Protein AF-A0A4P6V174-F1 (afdb_monomer)

Mean predicted aligned error: 9.4 Å

Solvent-accessible surface area (backbone atoms only — not comparable to full-atom values): 5781 Å² total; per-residue (Å²): 141,86,88,84,87,86,75,90,71,54,66,68,60,54,51,50,49,43,49,54,12,54,78,69,76,42,53,51,68,57,45,51,50,50,51,51,54,61,68,67,51,76,51,71,65,55,51,51,51,53,51,49,54,53,51,57,78,69,60,67,78,94,69,54,72,67,57,49,50,52,54,51,53,52,52,51,50,56,49,53,53,50,51,49,53,52,53,54,54,68,60,69,76,74,124

Radius of gyration: 27.19 Å; Cα contacts (8 Å, |Δi|>4): 17; chains: 1; bounding box: 50×49×56 Å

pLDDT: mean 91.28, std 8.99, range [50.56, 98.25]

Foldseek 3Di:
DDDDDDPDDDPVNVVVLCVVQVVVVHHSVVSVVVVVVVVPDDDPVVVVVVVVVVCVVVDDPDDDPVRVVVVVVVVVVVVVVVVVVVVVVVVVVPD

Secondary structure (DSSP, 8-state):
-------S--HHHHHHHHHHHHHTT--HHHHHHHHHHHHTSPPHHHHHHHHHHHHHHT-PPP--HHHHHHHHHHHHHHHHHHHHHHHHHHHHTT-

Structure (mmCIF, N/CA/C/O backbone):
data_AF-A0A4P6V174-F1
#
_entry.id   AF-A0A4P6V174-F1
#
loop_
_atom_site.group_PDB
_atom_site.id
_atom_site.type_symbol
_atom_site.label_atom_id
_atom_site.label_alt_id
_atom_site.label_comp_id
_atom_site.label_asym_id
_atom_site.label_entity_id
_atom_site.label_seq_id
_atom_site.pdbx_PDB_ins_code
_atom_site.Cartn_x
_atom_site.Cartn_y
_atom_site.Cartn_z
_atom_site.occupancy
_atom_site.B_iso_or_equiv
_atom_site.auth_seq_id
_atom_site.auth_comp_id
_atom_site.auth_asym_id
_atom_site.auth_atom_id
_atom_site.pdbx_PDB_model_num
ATOM 1 N N . MET A 1 1 ? -3.525 14.683 -2.820 1.00 66.19 1 MET A N 1
ATOM 2 C CA . MET A 1 1 ? -4.203 14.789 -1.510 1.00 66.19 1 MET A CA 1
ATOM 3 C C . MET A 1 1 ? -5.685 14.596 -1.761 1.00 66.19 1 MET A C 1
ATOM 5 O O . MET A 1 1 ? -6.243 15.361 -2.534 1.00 66.19 1 MET A O 1
ATOM 9 N N . GLY A 1 2 ? -6.277 13.537 -1.214 1.00 90.12 2 GLY A N 1
ATOM 10 C CA . GLY A 1 2 ? -7.714 13.272 -1.302 1.00 90.12 2 GLY A CA 1
ATOM 11 C C . GLY A 1 2 ? -8.294 13.179 0.105 1.00 90.12 2 GLY A C 1
ATOM 12 O O . GLY A 1 2 ? -7.588 12.766 1.021 1.00 90.12 2 GLY A O 1
ATOM 13 N N . GLN A 1 3 ? -9.550 13.580 0.277 1.00 94.00 3 GLN A N 1
ATOM 14 C CA . GLN A 1 3 ? -10.260 13.507 1.552 1.00 94.00 3 GLN A CA 1
ATOM 15 C C . GLN A 1 3 ? -11.553 12.718 1.360 1.00 94.00 3 GLN A C 1
ATOM 17 O O . GLN A 1 3 ? -12.254 12.902 0.367 1.00 94.00 3 GLN A O 1
ATOM 22 N N . ILE A 1 4 ? -11.867 11.851 2.323 1.00 93.94 4 ILE A N 1
ATOM 23 C CA . ILE A 1 4 ? -13.106 11.073 2.362 1.00 93.94 4 ILE A CA 1
ATOM 24 C C . ILE A 1 4 ? -13.829 11.417 3.664 1.00 93.94 4 ILE A C 1
ATOM 26 O O . ILE A 1 4 ? -13.230 11.366 4.737 1.00 93.94 4 ILE A O 1
ATOM 30 N N . LEU A 1 5 ? -15.115 11.762 3.570 1.00 95.56 5 LEU A N 1
ATOM 31 C CA . LEU A 1 5 ? -16.001 11.920 4.721 1.00 95.56 5 LEU A CA 1
ATOM 32 C C . LEU A 1 5 ? -16.924 10.702 4.800 1.00 95.56 5 LEU A C 1
ATOM 34 O O . LEU A 1 5 ? -17.781 10.519 3.937 1.00 95.56 5 LEU A O 1
ATOM 38 N N . ILE A 1 6 ? -16.765 9.888 5.843 1.00 93.88 6 ILE A N 1
ATOM 39 C CA . ILE A 1 6 ? -17.641 8.742 6.106 1.00 93.88 6 ILE A CA 1
ATOM 40 C C . ILE A 1 6 ? -18.667 9.173 7.156 1.00 93.88 6 ILE A C 1
ATOM 42 O O . ILE A 1 6 ? -18.300 9.530 8.272 1.00 93.88 6 ILE A O 1
ATOM 46 N N . ARG A 1 7 ? -19.949 9.196 6.778 1.00 96.31 7 ARG A N 1
ATOM 47 C CA . ARG A 1 7 ? -21.065 9.600 7.651 1.00 96.31 7 ARG A CA 1
ATOM 48 C C . ARG A 1 7 ? -21.831 8.376 8.138 1.00 96.31 7 ARG A C 1
ATOM 50 O O . ARG A 1 7 ? -21.807 7.347 7.471 1.00 96.31 7 ARG A O 1
ATOM 57 N N . ASN A 1 8 ? -22.554 8.533 9.248 1.00 96.31 8 ASN A N 1
ATOM 58 C CA . ASN A 1 8 ? -23.431 7.506 9.820 1.00 96.31 8 ASN A CA 1
ATOM 59 C C . ASN A 1 8 ? -22.703 6.178 10.102 1.00 96.31 8 ASN A C 1
ATOM 61 O O . ASN A 1 8 ? -23.233 5.105 9.827 1.00 96.31 8 ASN A O 1
ATOM 65 N N . ILE A 1 9 ? -21.470 6.253 10.613 1.00 95.31 9 ILE A N 1
ATOM 66 C CA . ILE A 1 9 ? -20.803 5.083 11.186 1.00 95.31 9 ILE A CA 1
ATOM 67 C C . ILE A 1 9 ? -21.471 4.763 12.521 1.00 95.31 9 ILE A C 1
ATOM 69 O O . ILE A 1 9 ? -21.701 5.664 13.323 1.00 95.31 9 ILE A O 1
ATOM 73 N N . ASP A 1 10 ? -21.744 3.482 12.739 1.00 98.25 10 ASP A N 1
ATOM 74 C CA . ASP A 1 10 ? -22.196 2.972 14.026 1.00 98.25 10 ASP A CA 1
ATOM 75 C C . ASP A 1 10 ? -21.164 3.282 15.127 1.00 98.25 10 ASP A C 1
ATOM 77 O O . ASP A 1 10 ? -19.954 3.092 14.938 1.00 98.25 10 ASP A O 1
ATOM 81 N N . ASP A 1 11 ? -21.637 3.761 16.276 1.00 97.50 11 ASP A N 1
ATOM 82 C CA . ASP A 1 11 ? -20.784 4.164 17.394 1.00 97.50 11 ASP A CA 1
ATOM 83 C C . ASP A 1 11 ? -19.906 3.012 17.903 1.00 97.50 11 ASP A C 1
ATOM 85 O O . ASP A 1 11 ? -18.746 3.233 18.268 1.00 97.50 11 ASP A O 1
ATOM 89 N N . GLU A 1 12 ? -20.404 1.773 17.869 1.00 98.19 12 GLU A N 1
ATOM 90 C CA . GLU A 1 12 ? -19.638 0.589 18.252 1.00 98.19 12 GLU A CA 1
ATOM 91 C C . GLU A 1 12 ? -18.473 0.359 17.280 1.00 98.19 12 GLU A C 1
ATOM 93 O O . GLU A 1 12 ? -17.337 0.100 17.692 1.00 98.19 12 GLU A O 1
ATOM 98 N N . VAL A 1 13 ? -18.719 0.515 15.977 1.00 97.50 13 VAL A N 1
ATOM 99 C CA . VAL A 1 13 ? -17.679 0.391 14.946 1.00 9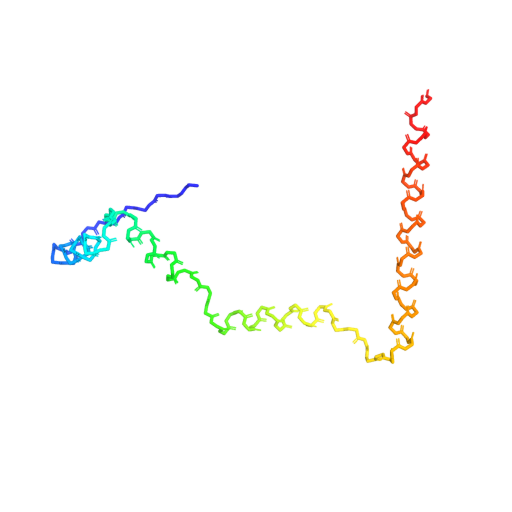7.50 13 VAL A CA 1
ATOM 100 C C . VAL A 1 13 ? -16.618 1.473 15.133 1.00 97.50 13 VAL A C 1
ATOM 102 O O . VAL A 1 13 ? -15.419 1.172 15.118 1.00 97.50 13 VAL A O 1
ATOM 105 N N . HIS A 1 14 ? -17.033 2.720 15.368 1.00 97.25 14 HIS A N 1
ATOM 106 C CA . HIS A 1 14 ? -16.109 3.820 15.634 1.00 97.25 14 HIS A CA 1
ATOM 107 C C . HIS A 1 14 ? -15.258 3.563 16.887 1.00 97.25 14 HIS A C 1
ATOM 109 O O . HIS A 1 14 ? -14.032 3.717 16.851 1.00 97.25 14 HIS A O 1
ATOM 115 N N . ALA A 1 15 ? -15.881 3.107 17.977 1.00 98.00 15 ALA A N 1
ATOM 116 C CA . ALA A 1 15 ? -15.195 2.784 19.223 1.00 98.00 15 ALA A CA 1
ATOM 117 C C . ALA A 1 15 ? -14.163 1.663 19.036 1.00 98.00 15 ALA A C 1
ATOM 119 O O . ALA A 1 15 ? -13.020 1.784 19.489 1.00 98.00 15 ALA A O 1
ATOM 120 N N . ARG A 1 16 ? -14.522 0.601 18.304 1.00 98.06 16 ARG A N 1
ATOM 121 C CA . ARG A 1 16 ? -13.616 -0.514 17.997 1.00 98.06 16 ARG A CA 1
ATOM 122 C C . ARG A 1 16 ? -12.418 -0.069 17.164 1.00 98.06 16 ARG A C 1
ATOM 124 O O . ARG A 1 16 ? -11.291 -0.439 17.491 1.00 98.06 16 ARG A O 1
ATOM 131 N N . LEU A 1 17 ? -12.623 0.750 16.130 1.00 97.25 17 LEU A N 1
ATOM 132 C CA . LEU A 1 17 ? -11.524 1.292 15.321 1.00 97.25 17 LEU A CA 1
ATOM 133 C C . LEU A 1 17 ? -10.591 2.179 16.154 1.00 97.25 17 LEU A C 1
ATOM 135 O O . LEU A 1 17 ? -9.369 2.084 16.027 1.00 97.25 17 LEU A O 1
ATOM 139 N N . LYS A 1 18 ? -11.149 2.999 17.051 1.00 97.56 18 LYS A N 1
ATOM 140 C CA . LYS A 1 18 ? -10.364 3.834 17.968 1.00 97.56 18 LYS A CA 1
ATOM 141 C C . LYS A 1 18 ? -9.529 2.988 18.932 1.00 97.56 18 LYS A C 1
ATOM 143 O O . LYS A 1 18 ? -8.349 3.279 19.119 1.00 97.56 18 LYS A O 1
ATOM 148 N N . ALA A 1 19 ? -10.102 1.922 19.492 1.00 98.19 19 ALA A N 1
ATOM 149 C CA . ALA A 1 19 ? -9.383 0.986 20.356 1.00 98.19 19 ALA A CA 1
ATOM 150 C C . ALA A 1 19 ? -8.242 0.269 19.611 1.00 98.19 19 ALA A C 1
ATOM 152 O O . ALA A 1 19 ? -7.129 0.179 20.126 1.00 98.19 19 ALA A O 1
ATOM 153 N N . GLN A 1 20 ? -8.480 -0.177 18.372 1.00 97.88 20 GLN A N 1
ATOM 154 C CA . GLN A 1 20 ? -7.445 -0.784 17.526 1.00 97.88 20 GLN A CA 1
ATOM 155 C C . GLN A 1 20 ? -6.300 0.187 17.211 1.00 97.88 20 GLN A C 1
ATOM 157 O O . GLN A 1 20 ? -5.134 -0.207 17.258 1.00 97.88 20 GLN A O 1
ATOM 162 N N . ALA A 1 21 ? -6.618 1.447 16.905 1.00 98.12 21 ALA A N 1
ATOM 163 C CA . ALA A 1 21 ? -5.618 2.478 16.647 1.00 98.12 21 ALA A CA 1
ATOM 164 C C . ALA A 1 21 ? -4.759 2.751 17.895 1.00 98.12 21 ALA A C 1
ATOM 166 O O . ALA A 1 21 ? -3.529 2.754 17.809 1.00 98.12 21 ALA A O 1
ATOM 167 N N . ALA A 1 22 ? -5.399 2.881 19.064 1.00 97.94 22 ALA A N 1
ATOM 168 C CA . ALA A 1 22 ? -4.719 3.075 20.344 1.00 97.94 22 ALA A CA 1
ATOM 169 C C . ALA A 1 22 ? -3.792 1.900 20.693 1.00 97.94 22 ALA A C 1
ATOM 171 O O . ALA A 1 22 ? -2.639 2.123 21.054 1.00 97.94 22 ALA A O 1
ATOM 172 N N . ALA A 1 23 ? -4.245 0.656 20.499 1.00 97.94 23 ALA A N 1
ATOM 173 C CA . ALA A 1 23 ? -3.428 -0.543 20.715 1.00 97.94 23 ALA A CA 1
ATOM 174 C C . ALA A 1 23 ? -2.173 -0.591 19.821 1.00 97.94 23 ALA A C 1
ATOM 176 O O . ALA A 1 23 ? -1.179 -1.218 20.177 1.00 97.94 23 ALA A O 1
ATOM 177 N N . ARG A 1 24 ? -2.204 0.082 18.664 1.00 97.00 24 ARG A N 1
ATOM 178 C CA . ARG A 1 24 ? -1.075 0.208 17.729 1.00 97.00 24 ARG A CA 1
ATOM 179 C C . ARG A 1 24 ? -0.253 1.486 17.936 1.00 97.00 24 ARG A C 1
ATOM 181 O O . ARG A 1 24 ? 0.676 1.721 17.168 1.00 97.00 24 ARG A O 1
ATOM 188 N N . GLY A 1 25 ? -0.600 2.322 18.920 1.00 97.75 25 GLY A N 1
ATOM 189 C CA . GLY A 1 25 ? 0.063 3.604 19.171 1.00 97.75 25 GLY A CA 1
ATOM 190 C C . GLY A 1 25 ? -0.085 4.610 18.023 1.00 97.75 25 GLY A C 1
ATOM 191 O O . GLY A 1 25 ? 0.817 5.410 17.790 1.00 97.75 25 GLY A O 1
ATOM 192 N N . ARG A 1 26 ? -1.188 4.551 17.262 1.00 97.06 26 ARG A N 1
ATOM 193 C CA . ARG A 1 26 ? -1.451 5.424 16.104 1.00 97.06 26 ARG A CA 1
ATOM 194 C C . ARG A 1 26 ? -2.726 6.240 16.297 1.00 97.06 26 ARG A C 1
ATOM 196 O O . ARG A 1 26 ? -3.612 5.866 17.063 1.00 97.06 26 ARG A O 1
ATOM 203 N N . SER A 1 27 ? -2.841 7.348 15.563 1.00 98.00 27 SER A N 1
ATOM 204 C CA . SER A 1 27 ? -4.109 8.075 15.460 1.00 98.00 27 SER A CA 1
ATOM 205 C C . SER A 1 27 ? -5.155 7.233 14.716 1.00 98.00 27 SER A C 1
ATOM 207 O O . SER A 1 27 ? -4.816 6.373 13.899 1.00 98.00 27 SER A O 1
ATOM 209 N N . LEU A 1 28 ? -6.439 7.500 14.977 1.00 97.12 28 LEU A N 1
ATOM 210 C CA . LEU A 1 28 ? -7.539 6.840 14.268 1.00 97.12 28 LEU A CA 1
ATOM 211 C C . LEU A 1 28 ? -7.453 7.075 12.753 1.00 97.12 28 LEU A C 1
ATOM 213 O O . LEU A 1 28 ? -7.593 6.134 11.980 1.00 97.12 28 LEU A O 1
ATOM 217 N N . GLU A 1 29 ? -7.177 8.314 12.339 1.00 96.75 29 GLU A N 1
ATOM 218 C CA . GLU A 1 29 ? -7.010 8.668 10.926 1.00 96.75 29 GLU A CA 1
ATOM 219 C C . GLU A 1 29 ? -5.883 7.857 10.278 1.00 96.75 29 GLU A C 1
ATOM 221 O O . GLU A 1 29 ? -6.096 7.278 9.215 1.00 96.75 29 GLU A O 1
ATOM 226 N N . ALA A 1 30 ? -4.732 7.719 10.946 1.00 97.25 30 ALA A N 1
ATOM 227 C CA . ALA A 1 30 ? -3.626 6.929 10.422 1.00 97.25 30 ALA A CA 1
ATOM 228 C C . ALA A 1 30 ? -3.982 5.450 10.285 1.00 97.25 30 ALA A C 1
ATOM 230 O O . ALA A 1 30 ? -3.720 4.856 9.244 1.00 97.25 30 ALA A O 1
ATOM 231 N N . HIS A 1 31 ? -4.638 4.872 11.293 1.00 97.12 31 HIS A N 1
ATOM 232 C CA . HIS A 1 31 ? -5.086 3.479 11.242 1.00 97.12 31 HIS A CA 1
ATOM 233 C C . HIS A 1 31 ? -6.092 3.228 10.110 1.00 97.12 31 HIS A C 1
ATOM 235 O O . HIS A 1 31 ? -5.953 2.255 9.371 1.00 97.12 31 HIS A O 1
ATOM 241 N N . VAL A 1 32 ? -7.078 4.113 9.932 1.00 96.38 32 VAL A N 1
ATOM 242 C CA . VAL A 1 32 ? -8.088 3.984 8.867 1.00 96.38 32 VAL A CA 1
ATOM 243 C C . VAL A 1 32 ? -7.466 4.188 7.488 1.00 96.38 32 VAL A C 1
ATOM 245 O O . VAL A 1 32 ? -7.767 3.434 6.566 1.00 96.38 32 VAL A O 1
ATOM 248 N N . ARG A 1 33 ? -6.567 5.162 7.334 1.00 96.25 33 ARG A N 1
ATOM 249 C CA . ARG A 1 33 ? -5.836 5.378 6.081 1.00 96.25 33 ARG A CA 1
ATOM 250 C C . ARG A 1 33 ? -4.992 4.166 5.701 1.00 96.25 33 ARG A C 1
ATOM 252 O O . ARG A 1 33 ? -4.989 3.795 4.529 1.00 96.25 33 ARG A O 1
ATOM 259 N N . ASP A 1 34 ? -4.308 3.545 6.658 1.00 96.56 34 ASP A N 1
ATOM 260 C CA . ASP A 1 34 ? -3.519 2.337 6.406 1.00 96.56 34 ASP A CA 1
ATOM 261 C C . ASP A 1 34 ? -4.427 1.175 5.984 1.00 96.56 34 ASP A C 1
ATOM 263 O O . ASP A 1 34 ? -4.154 0.517 4.984 1.00 96.56 34 ASP A O 1
ATOM 267 N N . LEU A 1 35 ? -5.559 0.983 6.674 1.00 95.69 35 LEU A N 1
ATOM 268 C CA . LEU A 1 35 ? -6.551 -0.039 6.328 1.00 95.69 35 LEU A CA 1
ATOM 269 C C . LEU A 1 35 ? -7.100 0.147 4.906 1.00 95.69 35 LEU A C 1
ATOM 271 O O . LEU A 1 35 ? -7.161 -0.811 4.136 1.00 95.69 35 LEU A O 1
ATOM 275 N N . LEU A 1 36 ? -7.471 1.378 4.545 1.00 95.62 36 LEU A N 1
ATOM 276 C CA . LEU A 1 36 ? -7.946 1.700 3.200 1.00 95.62 36 LEU A CA 1
ATOM 277 C C . LEU A 1 36 ? -6.846 1.476 2.158 1.00 95.62 36 LEU A C 1
ATOM 279 O O . LEU A 1 36 ? -7.107 0.873 1.119 1.00 95.62 36 LEU A O 1
ATOM 283 N N . SER A 1 37 ? -5.614 1.894 2.453 1.00 95.94 37 SER A N 1
ATOM 284 C CA . SER A 1 37 ? -4.465 1.707 1.558 1.00 95.94 37 SER A CA 1
ATOM 285 C C . SER A 1 37 ? -4.168 0.230 1.317 1.00 95.94 37 SER A C 1
ATOM 287 O O . SER A 1 37 ? -3.932 -0.171 0.180 1.00 95.94 37 SER A O 1
ATOM 289 N N . ASP A 1 38 ? -4.221 -0.591 2.365 1.00 95.56 38 ASP A N 1
ATOM 290 C CA . ASP A 1 38 ? -4.042 -2.036 2.264 1.00 95.56 38 ASP A CA 1
ATOM 291 C C . ASP A 1 38 ? -5.177 -2.693 1.475 1.00 95.56 38 ASP A C 1
ATOM 293 O O . ASP A 1 38 ? -4.909 -3.550 0.634 1.00 95.56 38 ASP A O 1
ATOM 297 N N . SER A 1 39 ? -6.424 -2.257 1.682 1.00 95.19 39 SER A N 1
ATOM 298 C CA . SER A 1 39 ? -7.586 -2.763 0.937 1.00 95.19 39 SER A CA 1
ATOM 299 C C . SER A 1 39 ? -7.578 -2.380 -0.546 1.00 95.19 39 SER A C 1
ATOM 301 O O . SER A 1 39 ? -8.138 -3.099 -1.367 1.00 95.19 39 SER A O 1
ATOM 303 N N . ALA A 1 40 ? -6.928 -1.265 -0.892 1.00 95.25 40 ALA A N 1
ATOM 304 C CA . ALA A 1 40 ? -6.820 -0.769 -2.260 1.00 95.25 40 ALA A CA 1
ATOM 305 C C . ALA A 1 40 ? -5.661 -1.406 -3.048 1.0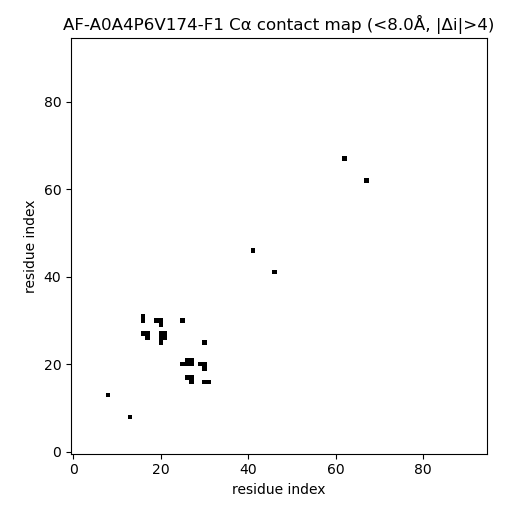0 95.25 40 ALA A C 1
ATOM 307 O O . ALA A 1 40 ? -5.490 -1.114 -4.234 1.00 95.25 40 ALA A O 1
ATOM 308 N N . LYS A 1 41 ? -4.838 -2.255 -2.415 1.00 94.81 41 LYS A N 1
ATOM 309 C CA . LYS A 1 41 ? -3.786 -2.994 -3.122 1.00 94.81 41 LYS A CA 1
ATOM 310 C C . LYS A 1 41 ? -4.421 -3.951 -4.140 1.00 94.81 41 LYS A C 1
ATOM 312 O O . LYS A 1 41 ? -5.412 -4.604 -3.814 1.00 94.81 41 LYS A O 1
ATOM 317 N N . PRO A 1 42 ? -3.842 -4.087 -5.347 1.00 95.06 42 PRO A N 1
ATOM 318 C CA . PRO A 1 42 ? -4.349 -5.027 -6.335 1.00 95.06 42 PRO A CA 1
ATOM 319 C C . PRO A 1 42 ? -4.268 -6.456 -5.799 1.00 95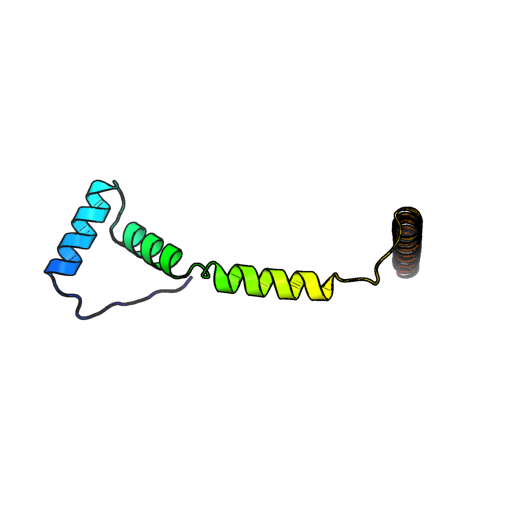.06 42 PRO A C 1
ATOM 321 O O . PRO A 1 42 ? -3.301 -6.846 -5.135 1.00 95.06 42 PRO A O 1
ATOM 324 N N . SER A 1 43 ? -5.271 -7.257 -6.131 1.00 94.81 43 SER A N 1
ATOM 325 C CA . SER A 1 43 ? -5.272 -8.682 -5.843 1.00 94.81 43 SER A CA 1
ATOM 326 C C . SER A 1 43 ? -4.105 -9.381 -6.543 1.00 94.81 43 SER A C 1
ATOM 328 O O . SER A 1 43 ? -3.594 -8.948 -7.582 1.00 94.81 43 SER A O 1
ATOM 330 N N . LYS A 1 44 ? -3.706 -10.542 -6.015 1.00 94.56 44 LYS A N 1
ATOM 331 C CA . LYS A 1 44 ? -2.683 -11.387 -6.650 1.00 94.56 44 LYS A CA 1
ATOM 332 C C . LYS A 1 44 ? -3.036 -11.706 -8.106 1.00 94.56 44 LYS A C 1
ATOM 334 O O . LYS A 1 44 ? -2.150 -11.716 -8.956 1.00 94.56 44 LYS A O 1
ATOM 339 N N . THR A 1 45 ? -4.313 -11.941 -8.398 1.00 96.25 45 THR A N 1
ATOM 340 C CA . THR A 1 45 ? -4.796 -12.231 -9.752 1.00 96.25 45 THR A CA 1
ATOM 341 C C . THR A 1 45 ? -4.580 -11.047 -10.690 1.00 96.25 45 THR A C 1
ATOM 343 O O . THR A 1 45 ? -4.057 -11.238 -11.785 1.00 96.25 45 THR A O 1
ATOM 346 N N . GLU A 1 46 ? -4.895 -9.825 -10.258 1.00 96.19 46 GLU A N 1
ATOM 347 C CA . GLU A 1 46 ? -4.659 -8.610 -11.051 1.00 96.19 46 GLU A CA 1
ATOM 348 C C . GLU A 1 46 ? -3.168 -8.372 -11.293 1.00 96.19 46 GLU A C 1
ATOM 350 O O . GLU A 1 46 ? -2.759 -8.072 -12.416 1.00 96.19 46 GLU A O 1
ATOM 355 N N . VAL A 1 47 ? -2.333 -8.583 -10.271 1.00 97.06 47 VAL A N 1
ATOM 356 C CA . VAL A 1 47 ? -0.872 -8.494 -10.409 1.00 97.06 47 VAL A CA 1
ATOM 357 C C . VAL A 1 47 ? -0.357 -9.520 -11.422 1.00 97.06 47 VAL A C 1
ATOM 359 O O . VAL A 1 47 ? 0.446 -9.183 -12.294 1.00 97.06 47 VAL A O 1
ATOM 362 N N . LEU A 1 48 ? -0.828 -10.768 -11.350 1.00 96.88 48 LEU A N 1
ATOM 363 C CA . LEU A 1 48 ? -0.431 -11.827 -12.280 1.00 96.88 48 LEU A CA 1
ATOM 364 C C . LEU A 1 48 ? -0.898 -11.549 -13.711 1.00 96.88 48 LEU A C 1
ATOM 366 O O . LEU A 1 48 ? -0.122 -11.769 -14.644 1.00 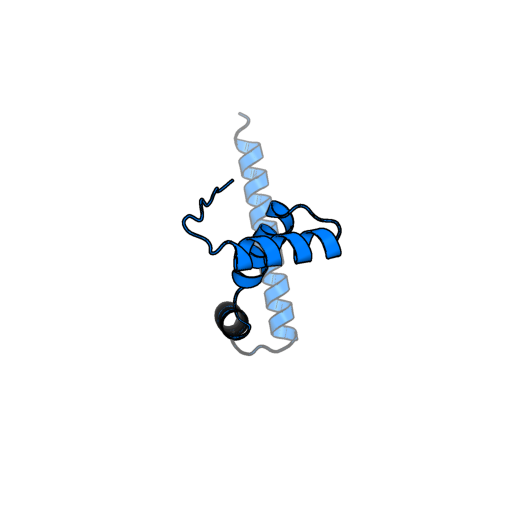96.88 48 LEU A O 1
ATOM 370 N N . ALA A 1 49 ? -2.119 -11.043 -13.885 1.00 96.06 49 ALA A N 1
ATOM 371 C CA . ALA A 1 49 ? -2.641 -10.627 -15.181 1.00 96.06 49 ALA A CA 1
ATOM 372 C C . ALA A 1 49 ? -1.790 -9.493 -15.765 1.00 96.06 49 ALA A C 1
ATOM 374 O O . ALA A 1 49 ? -1.311 -9.593 -16.894 1.00 96.06 49 ALA A O 1
ATOM 375 N N . ARG A 1 50 ? -1.483 -8.466 -14.962 1.00 95.25 50 ARG A N 1
ATOM 376 C CA . ARG A 1 50 ? -0.602 -7.371 -15.381 1.00 95.25 50 ARG A CA 1
ATOM 377 C C . ARG A 1 50 ? 0.788 -7.874 -15.770 1.00 95.25 50 ARG A C 1
ATOM 379 O O . ARG A 1 50 ? 1.316 -7.459 -16.798 1.00 95.25 50 ARG A O 1
ATOM 386 N N . ALA A 1 51 ? 1.364 -8.793 -14.997 1.00 95.06 51 ALA A N 1
ATOM 387 C CA . ALA A 1 51 ? 2.651 -9.403 -15.317 1.00 95.06 51 ALA A CA 1
ATOM 388 C C . ALA A 1 51 ? 2.599 -10.230 -16.613 1.00 95.06 51 ALA A C 1
ATOM 390 O O . ALA A 1 51 ? 3.567 -10.240 -17.370 1.00 95.06 51 ALA A O 1
ATOM 391 N N . ALA A 1 52 ? 1.487 -10.915 -16.892 1.00 94.31 52 ALA A N 1
ATOM 392 C CA . ALA A 1 52 ? 1.300 -11.647 -18.140 1.00 94.31 52 ALA A CA 1
ATOM 393 C C . ALA A 1 52 ? 1.255 -10.708 -19.352 1.00 94.31 52 ALA A C 1
ATOM 395 O O . ALA A 1 52 ? 1.915 -10.996 -20.347 1.00 94.31 52 ALA A O 1
ATOM 396 N N . GLU A 1 53 ? 0.560 -9.574 -19.248 1.00 93.06 53 GLU A N 1
ATOM 397 C CA . GLU A 1 53 ? 0.527 -8.567 -20.316 1.00 93.06 53 GLU A CA 1
ATOM 398 C C . GLU A 1 53 ? 1.909 -7.968 -20.582 1.00 93.06 53 GLU A C 1
ATOM 400 O O . GLU A 1 53 ? 2.345 -7.907 -21.728 1.00 93.06 53 GLU A O 1
ATOM 405 N N . ILE A 1 54 ? 2.659 -7.633 -19.529 1.00 93.00 54 ILE A N 1
ATOM 406 C CA . ILE A 1 54 ? 4.052 -7.192 -19.669 1.00 93.00 54 ILE A CA 1
ATOM 407 C C . ILE A 1 54 ? 4.877 -8.273 -20.381 1.00 93.00 54 ILE A C 1
ATOM 409 O O . ILE A 1 54 ? 5.544 -7.988 -21.373 1.00 93.00 54 ILE A O 1
ATOM 413 N N . ARG A 1 55 ? 4.790 -9.536 -19.939 1.00 90.06 55 ARG A N 1
ATOM 414 C CA . ARG A 1 55 ? 5.510 -10.651 -20.576 1.00 90.06 55 ARG A CA 1
ATOM 415 C C . ARG A 1 55 ? 5.163 -10.821 -22.055 1.00 90.06 55 ARG A C 1
ATOM 417 O O . ARG A 1 55 ? 6.059 -11.1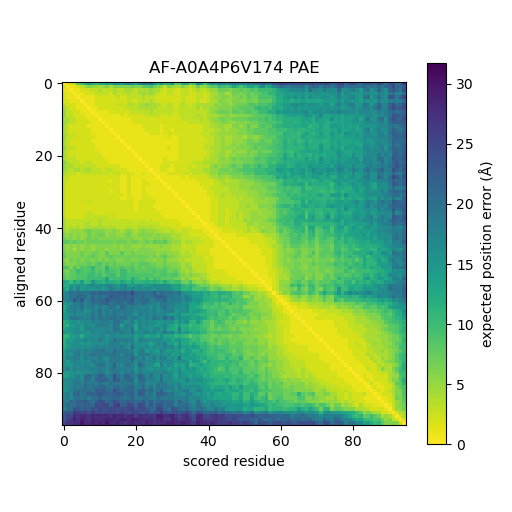57 -22.820 1.00 90.06 55 ARG A O 1
ATOM 424 N N . LYS A 1 56 ? 3.907 -10.606 -22.463 1.00 89.62 56 LYS A N 1
ATOM 425 C CA . LYS A 1 56 ? 3.510 -10.641 -23.882 1.00 89.62 56 LYS A CA 1
ATOM 426 C C . LYS A 1 56 ? 4.225 -9.551 -24.678 1.00 89.62 56 LYS A C 1
ATOM 428 O O . LYS A 1 56 ? 4.788 -9.858 -25.722 1.00 89.62 56 LYS A O 1
ATOM 433 N N . SER A 1 57 ? 4.279 -8.325 -24.156 1.00 83.19 57 SER A N 1
ATOM 434 C CA . SER A 1 57 ? 4.949 -7.196 -24.820 1.00 83.19 57 SER A CA 1
ATOM 435 C C . SER A 1 57 ? 6.461 -7.382 -24.980 1.00 83.19 57 SER A C 1
ATOM 437 O O . SER A 1 57 ? 7.048 -6.826 -25.902 1.00 83.19 57 SER A O 1
ATOM 439 N N . PHE A 1 58 ? 7.093 -8.174 -24.111 1.00 81.25 58 PHE A N 1
ATOM 440 C CA . PHE A 1 58 ? 8.524 -8.495 -24.183 1.00 81.25 58 PHE A CA 1
ATOM 441 C C . PHE A 1 58 ? 8.825 -9.841 -24.860 1.00 81.25 58 PHE A C 1
ATOM 443 O O . PHE A 1 58 ? 9.985 -10.253 -24.922 1.00 81.25 58 PHE A O 1
ATOM 450 N N . ARG A 1 59 ? 7.813 -10.553 -25.370 1.00 79.31 59 ARG A N 1
ATOM 451 C CA . ARG A 1 59 ? 8.012 -11.855 -26.010 1.00 79.31 59 ARG A CA 1
ATOM 452 C C . ARG A 1 59 ? 8.529 -11.659 -27.438 1.00 79.31 59 ARG A C 1
ATOM 454 O O . ARG A 1 59 ? 7.755 -11.503 -28.375 1.00 79.31 59 ARG A O 1
ATOM 461 N N . GLY A 1 60 ? 9.851 -11.666 -27.596 1.00 77.06 60 GLY A N 1
ATOM 462 C CA . GLY A 1 60 ? 10.487 -11.861 -28.899 1.00 77.06 60 GLY A CA 1
ATOM 463 C C . GLY A 1 60 ? 10.321 -13.304 -29.403 1.00 77.06 60 GLY A C 1
ATOM 464 O O . GLY A 1 60 ? 9.905 -14.179 -28.633 1.00 77.06 60 GLY A O 1
ATOM 465 N N . PRO A 1 61 ? 10.642 -13.582 -30.680 1.00 81.00 61 PRO A N 1
ATOM 466 C CA . PRO A 1 61 ? 10.793 -14.957 -31.147 1.00 81.00 61 PRO A CA 1
ATOM 467 C C . PRO A 1 61 ? 11.809 -15.708 -30.267 1.00 81.00 61 PRO A C 1
ATOM 469 O O . PRO A 1 61 ? 12.684 -15.074 -29.672 1.00 81.00 61 PRO A O 1
ATOM 472 N N . PRO A 1 62 ? 11.708 -17.044 -30.145 1.00 81.94 62 PRO A N 1
ATOM 473 C CA . PRO A 1 62 ? 12.750 -17.819 -29.484 1.00 81.94 62 PRO A CA 1
ATOM 474 C C . PRO A 1 62 ? 14.081 -17.575 -30.203 1.00 81.94 62 PRO A C 1
ATOM 476 O O . PRO A 1 62 ? 14.151 -17.644 -31.429 1.00 81.94 62 PRO A O 1
ATOM 479 N N . MET A 1 63 ? 15.118 -17.255 -29.435 1.00 85.12 63 MET A N 1
ATOM 480 C CA . MET A 1 63 ? 16.444 -16.906 -29.940 1.00 85.12 63 MET A CA 1
ATOM 481 C C . MET A 1 63 ? 17.502 -17.699 -29.174 1.00 85.12 63 MET A C 1
ATOM 483 O O . MET A 1 63 ? 17.344 -17.950 -27.977 1.00 85.12 63 MET A O 1
ATOM 487 N N . THR A 1 64 ? 18.582 -18.084 -29.851 1.00 93.75 64 THR A N 1
ATOM 488 C CA . THR A 1 64 ? 19.767 -18.653 -29.198 1.00 93.75 64 THR A CA 1
ATOM 489 C C . THR A 1 64 ? 20.503 -17.582 -28.393 1.00 93.75 64 THR A C 1
ATOM 491 O O . THR A 1 64 ? 20.284 -16.380 -28.573 1.00 93.75 64 THR A O 1
ATOM 494 N N . ALA A 1 65 ? 21.409 -18.003 -27.508 1.00 92.06 65 ALA A N 1
ATOM 495 C CA . ALA A 1 65 ? 22.245 -17.073 -26.753 1.00 92.06 65 ALA A CA 1
ATOM 496 C C . ALA A 1 65 ? 23.079 -16.164 -27.677 1.00 92.06 65 ALA A C 1
ATOM 498 O O . ALA A 1 65 ? 23.182 -14.966 -27.418 1.00 92.06 65 ALA A O 1
ATOM 499 N N . GLU A 1 66 ? 23.604 -16.693 -28.790 1.00 94.69 66 GLU A N 1
ATOM 500 C CA . GLU A 1 66 ? 24.367 -15.893 -29.760 1.00 94.69 66 GLU A CA 1
ATOM 501 C C . GLU A 1 66 ? 23.485 -14.859 -30.458 1.00 94.69 66 GLU A C 1
ATOM 503 O O . GLU A 1 66 ? 23.868 -13.698 -30.588 1.00 94.69 66 GLU A O 1
ATOM 508 N N . GLN A 1 67 ? 22.273 -15.252 -30.861 1.00 92.44 67 GLN A N 1
ATOM 509 C CA . GLN A 1 67 ? 21.308 -14.335 -31.467 1.00 92.44 67 GLN A CA 1
ATOM 510 C C . GLN A 1 67 ? 20.907 -13.226 -30.486 1.00 92.44 67 GLN A C 1
ATOM 512 O O . GLN A 1 67 ? 20.780 -12.065 -30.877 1.00 92.44 67 GLN A O 1
ATOM 517 N N . HIS A 1 68 ? 20.736 -13.566 -29.207 1.00 89.25 68 HIS A N 1
ATOM 518 C CA . HIS A 1 68 ? 20.443 -12.592 -28.161 1.00 89.25 68 HIS A CA 1
ATOM 519 C C . HIS A 1 68 ? 21.608 -11.610 -27.968 1.00 89.25 68 HIS A C 1
ATOM 521 O O . HIS A 1 68 ? 21.391 -10.401 -27.884 1.00 89.25 68 HIS A O 1
ATOM 527 N N . GLN A 1 69 ? 22.847 -12.107 -27.970 1.00 93.56 69 GLN A N 1
ATOM 528 C CA . GLN A 1 69 ? 24.039 -11.268 -27.877 1.00 93.56 69 GLN A CA 1
ATOM 529 C C . GLN A 1 69 ? 24.161 -10.322 -29.078 1.00 93.56 69 GLN A C 1
ATOM 531 O O . GLN A 1 69 ? 24.379 -9.126 -28.894 1.00 93.56 69 GLN A O 1
ATOM 536 N N . ALA A 1 70 ? 23.945 -10.818 -30.298 1.00 92.88 70 ALA A N 1
ATOM 537 C CA . ALA A 1 70 ? 23.983 -9.998 -31.508 1.00 92.88 70 ALA A CA 1
ATOM 538 C C . ALA A 1 70 ? 22.941 -8.865 -31.472 1.00 92.88 70 ALA A C 1
ATOM 540 O O . ALA A 1 70 ? 23.265 -7.715 -31.762 1.00 92.88 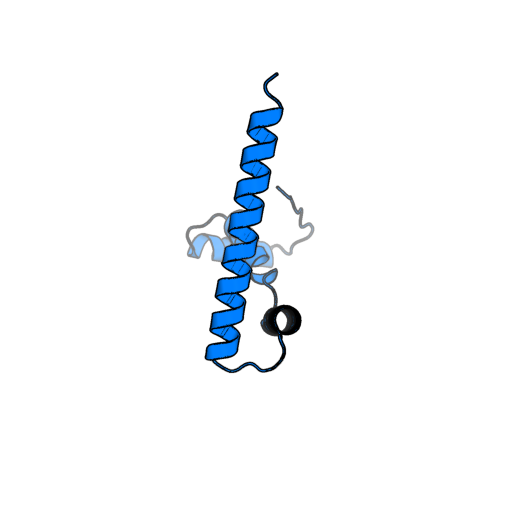70 ALA A O 1
ATOM 541 N N . ARG A 1 71 ? 21.712 -9.168 -31.034 1.00 89.50 71 ARG A N 1
ATOM 542 C CA . ARG A 1 71 ? 20.617 -8.196 -30.865 1.00 89.50 71 ARG A CA 1
ATOM 543 C C . ARG A 1 71 ? 20.956 -7.096 -29.852 1.00 89.50 71 ARG A C 1
ATOM 545 O O . ARG A 1 71 ? 20.606 -5.931 -30.058 1.00 89.50 71 ARG A O 1
ATOM 552 N N . ILE A 1 72 ? 21.609 -7.462 -28.747 1.00 91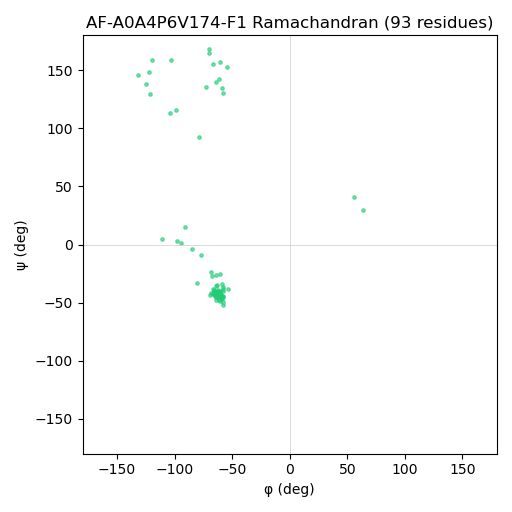.00 72 ILE A N 1
ATOM 553 C CA . ILE A 1 72 ? 22.067 -6.508 -27.729 1.00 91.00 72 ILE A CA 1
ATOM 554 C C . ILE A 1 72 ? 23.117 -5.569 -28.324 1.00 91.00 72 ILE A C 1
ATOM 556 O O . ILE A 1 72 ? 22.999 -4.356 -28.166 1.00 91.00 72 ILE A O 1
ATOM 560 N N . GLU A 1 73 ? 24.116 -6.108 -29.022 1.00 94.81 73 GLU A N 1
ATOM 561 C CA . GLU A 1 73 ? 25.185 -5.297 -29.613 1.00 94.81 73 GLU A CA 1
ATOM 562 C C . GLU A 1 73 ? 24.665 -4.378 -30.727 1.00 94.81 73 GLU A C 1
ATOM 564 O O . GLU A 1 73 ? 25.044 -3.210 -30.787 1.00 94.81 73 GLU A O 1
ATOM 569 N N . GLU A 1 74 ? 23.731 -4.854 -31.552 1.00 93.38 74 GLU A N 1
ATOM 570 C CA . GLU A 1 74 ? 23.034 -4.026 -32.541 1.00 93.38 74 GLU A CA 1
ATOM 571 C C . GLU A 1 74 ? 22.271 -2.870 -31.871 1.00 93.38 74 GLU A C 1
ATOM 573 O O . GLU A 1 74 ? 22.399 -1.715 -32.279 1.00 93.38 74 GLU A O 1
ATOM 578 N N . SER A 1 75 ? 21.529 -3.159 -30.796 1.00 91.69 75 SER A N 1
ATOM 579 C CA . SER A 1 75 ? 20.780 -2.133 -30.056 1.00 91.69 75 SER A CA 1
ATOM 580 C C . SER A 1 75 ? 21.700 -1.082 -29.433 1.00 91.69 75 SER A C 1
ATOM 582 O O . SER A 1 75 ? 21.386 0.106 -29.486 1.00 91.69 75 SER A O 1
ATOM 584 N N . LYS A 1 76 ? 22.839 -1.498 -28.861 1.00 93.25 76 LYS A N 1
ATOM 585 C CA . LYS A 1 76 ? 23.850 -0.581 -28.306 1.00 93.25 76 LYS A CA 1
ATOM 586 C C . LYS A 1 76 ? 24.409 0.348 -29.382 1.00 93.25 76 LYS A C 1
ATOM 588 O O . LYS A 1 76 ? 24.370 1.559 -29.200 1.00 93.25 76 LYS A O 1
ATOM 593 N N . ARG A 1 77 ? 24.814 -0.199 -30.534 1.00 93.75 77 ARG A N 1
ATOM 594 C CA . ARG A 1 77 ? 25.312 0.600 -31.669 1.00 93.75 77 ARG A CA 1
ATOM 595 C C . ARG A 1 77 ? 24.284 1.627 -32.137 1.00 93.75 77 ARG A C 1
ATOM 597 O O . ARG A 1 77 ? 24.618 2.793 -32.315 1.00 93.75 77 ARG A O 1
ATOM 604 N N . ALA A 1 78 ? 23.021 1.221 -32.271 1.00 92.06 78 ALA A N 1
ATOM 605 C CA . ALA A 1 78 ? 21.950 2.126 -32.682 1.00 92.06 78 ALA A CA 1
ATOM 606 C C . ALA A 1 78 ? 21.716 3.271 -31.676 1.00 92.06 78 ALA A C 1
ATOM 608 O O . ALA A 1 78 ? 21.387 4.394 -32.073 1.00 92.06 78 ALA A O 1
ATOM 609 N N . LEU A 1 79 ? 21.879 3.002 -30.375 1.00 91.56 79 LEU A N 1
ATOM 610 C CA . LEU A 1 79 ? 21.801 4.021 -29.327 1.00 91.56 79 LEU A CA 1
ATOM 611 C C . LEU A 1 79 ? 22.992 4.981 -29.382 1.00 91.56 79 LEU A C 1
ATOM 613 O O . LEU A 1 79 ? 22.774 6.190 -29.307 1.00 91.56 79 LEU A O 1
ATOM 617 N N . ASP A 1 80 ? 24.205 4.469 -29.575 1.00 92.81 80 ASP A N 1
ATOM 618 C CA . ASP A 1 80 ? 25.420 5.283 -29.688 1.00 92.81 80 ASP A CA 1
ATOM 619 C C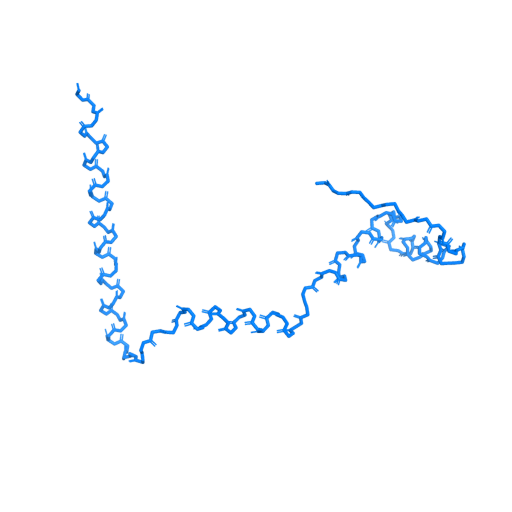 . ASP A 1 80 ? 25.354 6.213 -30.906 1.00 92.81 80 ASP A C 1
ATOM 621 O O . ASP A 1 80 ? 25.595 7.415 -30.795 1.00 92.81 80 ASP A O 1
ATOM 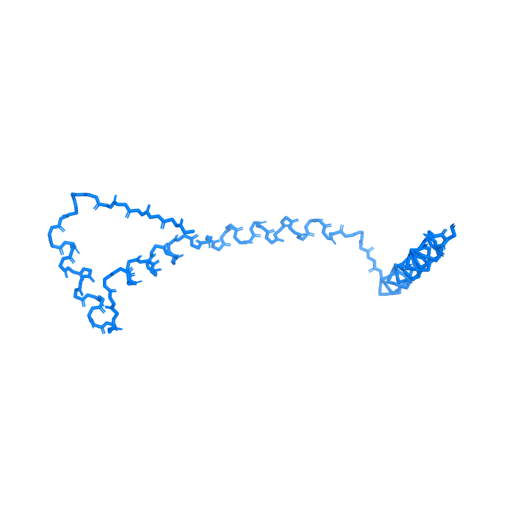625 N N . GLU A 1 81 ? 24.915 5.702 -32.058 1.00 93.88 81 GLU A N 1
ATOM 626 C CA . GLU A 1 81 ? 24.687 6.522 -33.250 1.00 93.88 81 GLU A CA 1
ATOM 627 C C . GLU A 1 81 ? 23.630 7.605 -33.015 1.00 93.88 81 GLU A C 1
ATOM 629 O O . GLU A 1 81 ? 23.769 8.745 -33.465 1.00 93.88 81 GLU A O 1
ATOM 634 N N . ARG A 1 82 ? 22.546 7.267 -32.307 1.00 90.81 82 ARG A N 1
ATOM 635 C CA . ARG A 1 82 ? 21.497 8.232 -31.968 1.00 90.81 82 ARG A CA 1
ATOM 636 C C . ARG A 1 82 ? 22.021 9.308 -31.018 1.00 90.81 82 ARG A C 1
ATOM 638 O O . ARG A 1 82 ? 21.676 10.472 -31.205 1.00 90.81 82 ARG A O 1
ATOM 645 N N . ALA A 1 83 ? 22.843 8.940 -30.040 1.00 90.81 83 ALA A N 1
ATOM 646 C CA . ALA A 1 83 ? 23.493 9.882 -29.137 1.00 90.81 83 ALA A CA 1
ATOM 647 C C . ALA A 1 83 ? 24.462 10.809 -29.890 1.00 90.81 83 ALA A C 1
ATOM 649 O O . ALA A 1 83 ? 24.435 12.019 -29.668 1.00 90.81 83 ALA A O 1
ATOM 650 N N . GLY A 1 84 ? 25.237 10.270 -30.838 1.00 91.56 84 GLY A N 1
ATOM 651 C CA . GLY A 1 84 ? 26.098 11.049 -31.732 1.00 91.56 84 GLY A CA 1
ATOM 652 C C . GLY A 1 84 ? 25.311 12.088 -32.533 1.00 91.56 84 GLY A C 1
ATOM 653 O O . GLY A 1 84 ? 25.591 13.280 -32.433 1.00 91.56 84 GLY A O 1
ATOM 654 N N . ARG A 1 85 ? 24.234 11.664 -33.212 1.00 86.56 85 ARG A N 1
ATOM 655 C CA . ARG A 1 85 ? 23.350 12.571 -33.971 1.00 86.56 85 ARG A CA 1
ATOM 656 C C . ARG A 1 85 ? 22.743 13.678 -33.106 1.00 86.56 85 ARG A C 1
ATOM 658 O O . ARG A 1 85 ? 22.643 14.820 -33.548 1.00 86.56 85 ARG A O 1
ATOM 665 N N . LEU A 1 86 ? 22.335 13.357 -31.876 1.00 86.25 86 LEU A N 1
ATOM 666 C CA . LEU A 1 86 ? 21.816 14.351 -30.930 1.00 86.25 86 LEU A CA 1
ATOM 667 C C . LEU A 1 86 ? 22.902 15.345 -30.490 1.00 86.25 86 LEU A C 1
ATOM 669 O O . LEU A 1 86 ? 22.620 16.535 -30.364 1.00 86.25 86 LEU A O 1
ATOM 673 N N . SER A 1 87 ? 24.137 14.876 -30.293 1.00 85.00 87 SER A N 1
ATOM 674 C CA . SER A 1 87 ? 25.287 15.733 -29.983 1.00 85.00 87 SER A CA 1
ATOM 675 C C . SER A 1 87 ? 25.631 16.681 -31.135 1.00 85.00 87 SER A C 1
ATOM 677 O O . SER A 1 87 ? 25.899 17.858 -30.893 1.00 85.00 87 SER A O 1
ATOM 679 N N . ASP A 1 88 ? 25.601 16.197 -32.379 1.00 85.19 88 ASP A N 1
ATOM 680 C CA . ASP A 1 88 ? 25.844 17.016 -33.571 1.00 85.19 88 ASP A CA 1
ATOM 681 C C . ASP A 1 88 ? 24.772 18.102 -33.737 1.00 85.19 88 ASP A C 1
ATOM 683 O O . ASP A 1 88 ? 25.101 19.268 -33.961 1.00 85.19 88 ASP A O 1
ATOM 687 N N . LEU A 1 89 ? 23.497 17.749 -33.537 1.00 82.94 89 LEU A N 1
ATOM 688 C CA . LEU A 1 89 ? 22.382 18.694 -33.612 1.00 82.94 89 LEU A CA 1
ATOM 689 C C . LEU A 1 89 ? 22.495 19.802 -32.553 1.00 82.94 89 LEU A C 1
ATOM 691 O O . LEU A 1 89 ? 22.269 20.967 -32.859 1.00 82.94 89 LEU A O 1
ATOM 695 N N . ALA A 1 90 ? 22.896 19.455 -31.327 1.00 79.44 90 ALA A N 1
ATOM 696 C CA . ALA A 1 90 ? 23.096 20.424 -30.248 1.00 79.44 90 ALA A CA 1
ATOM 697 C C . ALA A 1 90 ? 24.291 21.370 -30.484 1.00 79.44 90 ALA A C 1
ATOM 699 O O . ALA A 1 90 ? 24.327 22.465 -29.922 1.00 79.44 90 ALA A O 1
ATOM 700 N N . ARG A 1 91 ? 25.277 20.968 -31.300 1.00 77.94 91 ARG A N 1
ATOM 701 C CA . ARG A 1 91 ? 26.401 21.827 -31.708 1.00 77.94 91 ARG A CA 1
ATOM 702 C C . ARG A 1 91 ? 26.040 22.779 -32.851 1.00 77.94 91 ARG A C 1
ATOM 704 O O . ARG A 1 91 ? 26.556 23.889 -32.861 1.00 77.94 91 ARG A O 1
ATOM 711 N N . GLY A 1 92 ? 25.158 22.375 -33.767 1.00 68.00 92 GLY A N 1
ATOM 712 C CA . GLY A 1 92 ? 24.752 23.176 -34.931 1.00 68.00 92 GLY A CA 1
ATOM 713 C C . GLY A 1 92 ? 23.752 24.306 -34.649 1.00 68.00 92 GLY A C 1
ATOM 714 O O . GLY A 1 92 ? 23.499 25.117 -35.526 1.00 68.00 92 GLY A O 1
ATOM 715 N N . THR A 1 93 ? 23.180 24.389 -33.445 1.00 60.78 93 THR A N 1
ATOM 716 C CA . THR A 1 93 ? 22.234 25.455 -33.049 1.00 60.78 93 THR A CA 1
ATOM 717 C C . THR A 1 93 ? 22.908 26.669 -32.399 1.00 60.78 93 THR A C 1
ATOM 719 O O . THR A 1 93 ? 22.241 27.425 -31.695 1.00 60.78 93 THR A O 1
ATOM 722 N N . LYS A 1 94 ? 24.234 26.809 -32.524 1.00 56.94 94 LYS A N 1
ATOM 723 C CA . LYS A 1 94 ? 25.018 27.847 -31.833 1.00 56.94 94 LYS A CA 1
ATOM 724 C C . LYS A 1 94 ? 25.596 28.936 -32.748 1.00 56.94 94 LYS A C 1
ATOM 726 O O . LYS A 1 94 ? 26.296 29.801 -32.226 1.00 56.94 94 LYS A O 1
ATOM 731 N N . ASP A 1 95 ? 25.262 28.901 -34.035 1.00 50.56 95 ASP A N 1
ATOM 732 C CA . ASP A 1 95 ? 25.537 29.952 -35.027 1.00 50.56 95 ASP A CA 1
ATOM 733 C C . ASP A 1 95 ? 24.244 30.710 -35.369 1.00 50.56 95 ASP A C 1
ATOM 735 O O . ASP A 1 95 ? 24.324 31.937 -35.606 1.00 50.56 95 ASP A O 1
#

InterPro domains:
  IPR010985 Ribbon-helix-helix [SSF47598] (3-51)
  IPR013321 Arc-type ribbon-helix-helix [G3DSA:1.10.1220.10] (10-57)
  IPR053853 Antitoxin FitA-like, ribbon-helix-helix [PF22513] (3-39)

Sequence (95 aa):
MGQILIRNIDDEVHARLKAQAAARGRSLEAHVRDLLSDSAKPSKTEVLARAAEIRKSFRGPPMTAEQHQARIEESKRALDERAGRLSDLARGTKD

Nearest PDB structures (foldseek):
  7e4j-assembly1_C  TM=9.697E-01  e=2.174E-02  Mycobacterium tuberculosis
  2bsq-assembly1_E  TM=6.295E-01  e=2.518E-02  Neisseria gonorrhoeae
  2bsq-assembly1_F  TM=5.644E-01  e=1.878E-02  Neisseria gonorrhoeae

Organism: NCBI:txid1852022